Protein AF-A0A316B5Z1-F1 (afdb_monomer_lite)

Foldseek 3Di:
DPPPPPQVLVVLVVVLCVVVVHDPLRLQLVLCLQCVVVDDPVLVPDSVVSSVVLVVLVVPPDNPCPDPSNVVSVSSSCVSVCVPPRPPRPPPVVPPPPVVVVVVVVVVVVVVVVVVD

Radius of gyration: 21.2 Å; chains: 1; bounding box: 28×62×58 Å

Structure (mmCIF, N/CA/C/O backbone):
data_AF-A0A316B5Z1-F1
#
_entry.id   AF-A0A316B5Z1-F1
#
loop_
_atom_site.group_PDB
_atom_site.id
_atom_site.type_symbol
_atom_site.label_atom_id
_atom_site.label_alt_id
_atom_site.label_comp_id
_atom_site.label_asym_id
_atom_site.label_entity_id
_atom_site.label_seq_id
_atom_site.pdbx_PDB_ins_code
_atom_site.Cartn_x
_atom_site.Cartn_y
_atom_site.Cartn_z
_atom_site.occupancy
_atom_site.B_iso_or_equiv
_atom_site.auth_seq_id
_atom_site.auth_comp_id
_atom_site.auth_asym_id
_atom_site.auth_atom_id
_atom_site.pdbx_PDB_model_num
ATOM 1 N N . MET A 1 1 ? 12.715 26.056 -13.047 1.00 32.53 1 MET A N 1
ATOM 2 C CA . MET A 1 1 ? 11.270 25.780 -13.194 1.00 32.53 1 MET A CA 1
ATOM 3 C C . MET A 1 1 ? 10.967 24.468 -12.490 1.00 32.53 1 MET A C 1
ATOM 5 O O . MET A 1 1 ? 11.364 23.424 -12.989 1.00 32.53 1 MET A O 1
ATOM 9 N N . ASN A 1 2 ? 10.354 24.519 -11.303 1.00 33.88 2 ASN A N 1
ATOM 10 C CA . ASN A 1 2 ? 9.900 23.314 -10.608 1.00 33.88 2 ASN A CA 1
ATOM 11 C C . ASN A 1 2 ? 8.737 22.736 -11.407 1.00 33.88 2 ASN A C 1
ATOM 13 O O . ASN A 1 2 ? 7.653 23.315 -11.434 1.00 33.88 2 ASN A O 1
ATOM 17 N N . LYS A 1 3 ? 8.996 21.640 -12.120 1.00 38.56 3 LYS A N 1
ATOM 18 C CA . LYS A 1 3 ? 7.972 20.872 -12.818 1.00 38.56 3 LYS A CA 1
ATOM 19 C C . LYS A 1 3 ? 7.052 20.328 -11.725 1.00 38.56 3 LYS A C 1
ATOM 21 O O . LYS A 1 3 ? 7.403 19.372 -11.041 1.00 38.56 3 LYS A O 1
ATOM 26 N N . VAL A 1 4 ? 5.925 20.996 -11.491 1.00 42.69 4 VAL A N 1
ATOM 27 C CA . VAL A 1 4 ? 4.822 20.420 -10.723 1.00 42.69 4 VAL A CA 1
ATOM 28 C C . VAL A 1 4 ? 4.320 19.284 -11.597 1.00 42.69 4 VAL A C 1
ATOM 30 O O . VAL A 1 4 ? 3.583 19.501 -12.554 1.00 42.69 4 VAL A O 1
ATOM 33 N N . ILE A 1 5 ? 4.854 18.087 -11.365 1.00 49.72 5 ILE A N 1
ATOM 34 C CA . ILE A 1 5 ? 4.398 16.888 -12.051 1.00 49.72 5 ILE A CA 1
ATOM 35 C C . ILE A 1 5 ? 2.995 16.650 -11.500 1.00 49.72 5 ILE A C 1
ATOM 37 O O . ILE A 1 5 ? 2.838 16.125 -10.399 1.00 49.72 5 ILE A O 1
ATOM 41 N N . ASN A 1 6 ? 1.980 17.104 -12.237 1.00 52.91 6 ASN A N 1
ATOM 42 C CA . ASN A 1 6 ? 0.581 16.742 -12.026 1.00 52.91 6 ASN A CA 1
ATOM 43 C C . ASN A 1 6 ? 0.429 15.258 -12.365 1.00 52.91 6 ASN A C 1
ATOM 45 O O . ASN A 1 6 ? -0.122 14.885 -13.394 1.00 52.91 6 ASN A O 1
ATOM 49 N N . ASN A 1 7 ? 1.005 14.399 -11.529 1.00 67.81 7 ASN A N 1
ATOM 50 C CA . ASN A 1 7 ? 0.909 12.971 -11.709 1.00 67.81 7 ASN A CA 1
ATOM 51 C C . ASN A 1 7 ? -0.450 12.546 -11.155 1.00 67.81 7 ASN A C 1
ATOM 53 O O . ASN A 1 7 ? -0.623 12.458 -9.937 1.00 67.81 7 ASN A O 1
ATOM 57 N N . THR A 1 8 ? -1.421 12.342 -12.048 1.00 78.12 8 THR A N 1
ATOM 58 C CA . THR A 1 8 ? -2.809 11.987 -11.713 1.00 78.12 8 THR A CA 1
ATOM 59 C C . THR A 1 8 ? -2.868 10.839 -10.705 1.00 78.12 8 THR A C 1
ATOM 61 O O . THR A 1 8 ? -3.634 10.906 -9.752 1.00 78.12 8 THR A O 1
ATOM 64 N N . LEU A 1 9 ? -1.969 9.855 -10.820 1.00 81.56 9 LEU A N 1
ATOM 65 C CA . LEU A 1 9 ? -1.870 8.732 -9.886 1.00 81.56 9 LEU A CA 1
ATOM 66 C C . LEU A 1 9 ? -1.548 9.166 -8.443 1.00 81.56 9 LEU A C 1
ATOM 68 O O . LEU A 1 9 ? -2.105 8.622 -7.492 1.00 81.56 9 LEU A O 1
ATOM 72 N N . LEU A 1 10 ? -0.659 10.146 -8.255 1.00 82.56 10 LEU A N 1
ATOM 73 C CA . LEU A 1 10 ? -0.331 10.658 -6.919 1.00 82.56 10 LEU A CA 1
ATOM 74 C C . LEU A 1 10 ? -1.487 11.458 -6.327 1.00 82.56 10 LEU A C 1
ATOM 76 O O . LEU A 1 10 ? -1.763 11.321 -5.140 1.00 82.56 10 LEU A O 1
ATOM 80 N N . GLN A 1 11 ? -2.181 12.244 -7.152 1.00 83.38 11 GLN A N 1
ATOM 81 C CA . GLN A 1 11 ? -3.364 12.990 -6.723 1.00 83.38 11 GLN A CA 1
ATOM 82 C C . GLN A 1 11 ? -4.507 12.048 -6.323 1.00 83.38 11 GLN A C 1
ATOM 84 O O . GLN A 1 11 ? -5.162 12.280 -5.306 1.00 83.38 11 GLN A O 1
ATOM 89 N N . GLU A 1 12 ? -4.718 10.963 -7.073 1.00 83.88 12 GLU A N 1
ATOM 90 C CA . GLU A 1 12 ? -5.682 9.914 -6.726 1.00 83.88 12 GLU A CA 1
ATOM 91 C C . GLU A 1 12 ? -5.311 9.233 -5.405 1.00 83.88 12 GLU A C 1
ATOM 93 O O . GLU A 1 12 ? -6.164 9.091 -4.529 1.00 83.88 12 GLU A O 1
ATOM 98 N N . LEU A 1 13 ? -4.038 8.863 -5.225 1.00 86.25 13 LEU A N 1
ATOM 99 C CA . LEU A 1 13 ? -3.547 8.269 -3.981 1.00 86.25 13 LEU A CA 1
ATOM 100 C C . LEU A 1 13 ? -3.743 9.205 -2.786 1.00 86.25 13 LEU A C 1
ATOM 102 O O . LEU A 1 13 ? -4.306 8.785 -1.781 1.00 86.2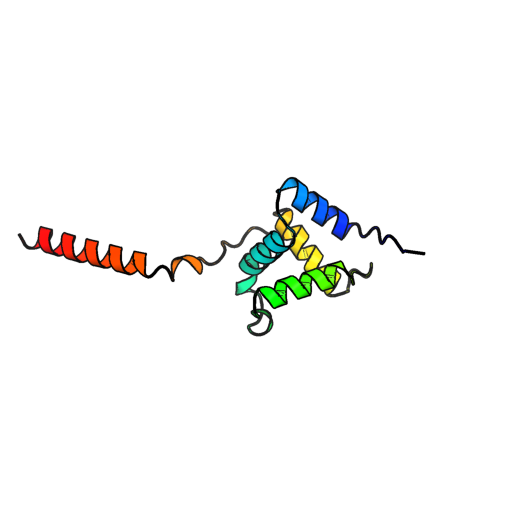5 13 LEU A O 1
ATOM 106 N N . ASP A 1 14 ? -3.326 10.467 -2.890 1.00 85.81 14 ASP A N 1
ATOM 107 C CA . ASP A 1 14 ? -3.494 11.447 -1.815 1.00 85.81 14 ASP A CA 1
ATOM 108 C C . ASP A 1 14 ? -4.978 11.686 -1.492 1.00 85.81 14 ASP A C 1
ATOM 110 O O . ASP A 1 14 ? -5.348 11.753 -0.319 1.00 85.81 14 ASP A O 1
ATOM 114 N N . SER A 1 15 ? -5.849 11.720 -2.506 1.00 86.31 15 SER A N 1
ATOM 115 C CA . SER A 1 15 ? -7.302 11.838 -2.312 1.00 86.31 15 SER A CA 1
ATOM 116 C C . SER A 1 15 ? -7.889 10.627 -1.580 1.00 86.31 15 SER A C 1
ATOM 118 O O . SER A 1 15 ? -8.708 10.784 -0.672 1.00 86.31 15 SER A O 1
ATOM 120 N N . LEU A 1 16 ? -7.466 9.411 -1.941 1.00 85.56 16 LEU A N 1
ATOM 121 C CA . LEU A 1 16 ? -7.911 8.176 -1.289 1.00 85.56 16 LEU A CA 1
ATOM 122 C C . LEU A 1 16 ? -7.419 8.095 0.159 1.00 85.56 16 LEU A C 1
ATOM 124 O O . LEU A 1 16 ? -8.191 7.741 1.050 1.00 85.56 16 LEU A O 1
ATOM 128 N N . LEU A 1 17 ? -6.162 8.466 0.403 1.00 86.00 17 LEU A N 1
ATOM 129 C CA . LEU A 1 17 ? -5.571 8.511 1.739 1.00 86.00 17 LEU A CA 1
ATOM 130 C C . LEU A 1 17 ? -6.296 9.514 2.636 1.00 86.00 17 LEU A C 1
ATOM 132 O O . LEU A 1 17 ? -6.653 9.171 3.763 1.00 86.00 17 LEU A O 1
ATOM 136 N N . ALA A 1 18 ? -6.586 10.712 2.117 1.00 84.75 18 ALA A N 1
ATOM 137 C CA . ALA A 1 18 ? -7.353 11.730 2.826 1.00 84.75 18 ALA A CA 1
ATOM 138 C C . ALA A 1 18 ? -8.773 11.248 3.154 1.00 84.75 18 ALA A C 1
ATOM 140 O O . ALA A 1 18 ? -9.222 11.393 4.289 1.00 84.75 18 ALA A O 1
ATOM 141 N N . LYS A 1 19 ? -9.459 10.604 2.198 1.00 82.50 19 LYS A N 1
ATOM 142 C CA . LYS A 1 19 ? -10.805 10.045 2.404 1.00 82.50 19 LYS A CA 1
ATOM 143 C C . LYS A 1 19 ? -10.836 8.959 3.485 1.00 82.50 19 LYS A C 1
ATOM 145 O O . LYS A 1 19 ? -11.831 8.838 4.191 1.00 82.50 19 LYS A O 1
ATOM 150 N N . GLN A 1 20 ? -9.768 8.173 3.608 1.00 80.38 20 GLN A N 1
ATOM 151 C CA . GLN A 1 20 ? -9.645 7.109 4.612 1.00 80.38 20 GLN A CA 1
ATOM 152 C C . GLN A 1 20 ? -9.010 7.579 5.931 1.00 80.38 20 GLN A C 1
ATOM 154 O O . GLN A 1 20 ? -8.931 6.791 6.870 1.00 80.38 20 GLN A O 1
ATOM 159 N N . GLY A 1 21 ? -8.530 8.826 6.012 1.00 82.12 21 GLY A N 1
ATOM 160 C CA . GLY A 1 21 ? -7.802 9.333 7.178 1.00 82.12 21 GLY A CA 1
ATOM 161 C C . GLY A 1 21 ? -6.486 8.595 7.456 1.00 82.12 21 GLY A C 1
ATOM 162 O O . GLY A 1 21 ? -6.047 8.536 8.603 1.00 82.12 21 GLY A O 1
ATOM 163 N N . LYS A 1 22 ? -5.863 7.998 6.430 1.00 81.56 22 LYS A N 1
ATOM 164 C CA . LYS A 1 22 ? -4.651 7.175 6.568 1.00 81.56 22 LYS A CA 1
ATOM 165 C C . LYS A 1 22 ? -3.411 7.914 6.087 1.00 81.56 22 LYS A C 1
ATOM 167 O O . LYS A 1 22 ? -3.440 8.634 5.093 1.00 81.56 22 LYS A O 1
ATOM 172 N N . SER A 1 23 ? -2.283 7.677 6.755 1.00 87.88 23 SER A N 1
ATOM 173 C CA . SER A 1 23 ? -0.985 8.114 6.243 1.00 87.88 23 SER A CA 1
ATOM 174 C C . SER A 1 23 ? -0.522 7.206 5.100 1.00 87.88 23 SER A C 1
ATOM 176 O O . SER A 1 23 ? -0.846 6.016 5.056 1.00 87.88 23 SER A O 1
ATOM 178 N N . PHE A 1 24 ? 0.289 7.753 4.191 1.00 86.06 24 PHE A N 1
ATOM 179 C CA . PHE A 1 24 ? 0.879 6.982 3.093 1.00 86.06 24 PHE A CA 1
ATOM 180 C C . PHE A 1 24 ? 1.671 5.766 3.601 1.00 86.06 24 PHE A C 1
ATOM 182 O O . PHE A 1 24 ? 1.563 4.680 3.044 1.00 86.06 24 PHE A O 1
ATOM 189 N N . GLU A 1 25 ? 2.427 5.918 4.692 1.00 86.75 25 GLU A N 1
ATOM 190 C CA . GLU A 1 25 ? 3.184 4.814 5.298 1.00 86.75 25 GLU A CA 1
ATOM 191 C C . GLU A 1 25 ? 2.273 3.710 5.834 1.00 86.75 25 GLU A C 1
ATOM 193 O O . GLU A 1 25 ? 2.558 2.533 5.623 1.00 86.75 25 GLU A O 1
ATOM 198 N N . SER A 1 26 ? 1.164 4.082 6.484 1.00 83.69 26 SER A N 1
ATOM 199 C CA . SER A 1 26 ? 0.182 3.119 6.988 1.00 83.69 26 SER A CA 1
ATOM 200 C C . SER A 1 26 ? -0.439 2.325 5.842 1.00 83.69 26 SER A C 1
ATOM 202 O O . SER A 1 26 ? -0.490 1.101 5.901 1.00 83.69 26 SER A O 1
ATOM 204 N N . ALA A 1 27 ? -0.834 3.002 4.762 1.00 85.06 27 ALA A N 1
ATOM 205 C CA . ALA A 1 27 ? -1.377 2.348 3.575 1.00 85.06 27 ALA A CA 1
ATOM 206 C C . ALA A 1 27 ? -0.368 1.403 2.906 1.00 85.06 27 ALA A C 1
ATOM 208 O O . ALA A 1 27 ? -0.728 0.297 2.516 1.00 85.06 27 ALA A O 1
ATOM 209 N N . VAL A 1 28 ? 0.902 1.805 2.807 1.00 87.25 28 VAL A N 1
ATOM 210 C CA . VAL A 1 28 ? 1.974 0.962 2.254 1.00 87.25 28 VAL A CA 1
ATOM 211 C C . VAL A 1 28 ? 2.241 -0.260 3.139 1.00 87.25 28 VAL A C 1
ATOM 213 O O . VAL A 1 28 ? 2.477 -1.347 2.610 1.00 87.25 28 VAL A O 1
ATOM 216 N N . ARG A 1 29 ? 2.183 -0.110 4.468 1.00 84.50 29 ARG A N 1
ATOM 217 C CA . ARG A 1 29 ? 2.303 -1.221 5.423 1.00 84.50 29 ARG A CA 1
ATOM 218 C C . ARG A 1 29 ? 1.155 -2.218 5.268 1.00 84.50 29 ARG A C 1
ATOM 220 O O . ARG A 1 29 ? 1.402 -3.416 5.162 1.00 84.50 29 ARG A O 1
ATOM 227 N N . GLU A 1 30 ? -0.083 -1.733 5.224 1.00 81.81 30 GLU A N 1
ATOM 228 C CA . GLU A 1 30 ? -1.266 -2.578 5.024 1.00 81.81 30 GLU A CA 1
ATOM 229 C C . GLU A 1 30 ? -1.235 -3.283 3.664 1.00 81.81 30 GLU A C 1
ATOM 231 O O . GLU A 1 30 ? -1.460 -4.489 3.579 1.00 81.81 30 GLU A O 1
ATOM 236 N N . TYR A 1 31 ? -0.867 -2.557 2.606 1.00 84.25 31 TYR A N 1
ATOM 237 C CA . TYR A 1 31 ? -0.690 -3.133 1.280 1.00 84.25 31 TYR A CA 1
ATOM 238 C C . TYR A 1 31 ? 0.372 -4.235 1.292 1.00 84.25 31 TYR A C 1
ATOM 240 O O . TYR A 1 31 ? 0.103 -5.329 0.801 1.00 84.25 31 TYR A O 1
ATOM 248 N N . ARG A 1 32 ? 1.533 -4.010 1.929 1.00 81.44 32 ARG A N 1
ATOM 249 C CA . ARG A 1 32 ? 2.563 -5.048 2.110 1.00 81.44 32 ARG A CA 1
ATOM 250 C C . ARG A 1 32 ? 1.981 -6.290 2.773 1.00 81.44 32 ARG A C 1
ATOM 252 O O . ARG A 1 32 ? 2.221 -7.381 2.278 1.00 81.44 32 ARG A O 1
ATOM 259 N N . ALA A 1 33 ? 1.217 -6.136 3.855 1.00 77.31 33 ALA A N 1
ATOM 260 C CA . ALA A 1 33 ? 0.580 -7.261 4.540 1.00 77.31 33 ALA A CA 1
ATOM 261 C C . ALA A 1 33 ? -0.406 -8.020 3.633 1.00 77.31 33 ALA A C 1
ATOM 263 O O . ALA A 1 33 ? -0.489 -9.242 3.719 1.00 77.31 33 ALA A O 1
ATOM 264 N N . SER A 1 34 ? -1.101 -7.323 2.729 1.00 76.69 34 SER A N 1
ATOM 265 C CA . SER A 1 34 ? -2.017 -7.950 1.766 1.00 76.69 34 SER A CA 1
ATOM 266 C C . SER A 1 34 ? -1.309 -8.744 0.661 1.00 76.69 34 SER A C 1
ATOM 268 O O . SER A 1 34 ? -1.847 -9.745 0.197 1.00 76.69 34 SER A O 1
ATOM 270 N N . VAL A 1 35 ? -0.093 -8.341 0.269 1.00 76.56 35 VAL A N 1
ATOM 271 C CA . VAL A 1 35 ? 0.682 -8.986 -0.809 1.00 76.56 35 VAL A CA 1
ATOM 272 C C . VAL A 1 35 ? 1.851 -9.828 -0.296 1.00 76.56 35 VAL A C 1
ATOM 274 O O . VAL A 1 35 ? 2.628 -10.347 -1.091 1.00 76.56 35 VAL A O 1
ATOM 277 N N . ILE A 1 36 ? 1.997 -9.989 1.025 1.00 70.88 36 ILE A N 1
ATOM 278 C CA . ILE A 1 36 ? 3.173 -10.632 1.634 1.00 70.88 36 ILE A CA 1
ATOM 279 C C . ILE A 1 36 ? 3.347 -12.100 1.223 1.00 70.88 36 ILE A C 1
ATOM 281 O O . ILE A 1 36 ? 4.453 -12.626 1.260 1.00 70.88 36 ILE A O 1
ATOM 285 N N . THR A 1 37 ? 2.260 -12.753 0.810 1.00 65.00 37 THR A N 1
ATOM 286 C CA . THR A 1 37 ? 2.246 -14.129 0.293 1.00 65.00 37 THR A CA 1
ATOM 287 C C . THR A 1 37 ? 2.585 -14.224 -1.193 1.00 65.00 37 THR A C 1
ATOM 289 O O . THR A 1 37 ? 2.876 -15.313 -1.678 1.00 65.00 37 THR A O 1
ATOM 292 N N . GLU A 1 38 ? 2.532 -13.104 -1.915 1.00 64.25 38 GLU A N 1
ATOM 293 C CA . GLU A 1 38 ? 2.752 -13.013 -3.363 1.00 64.25 38 GLU A CA 1
ATOM 294 C C . GLU A 1 38 ? 4.114 -12.386 -3.708 1.00 64.25 38 GLU A C 1
ATOM 296 O O . GLU A 1 38 ? 4.585 -12.506 -4.839 1.00 64.25 38 GLU A O 1
ATOM 301 N N . ILE A 1 39 ? 4.772 -11.744 -2.738 1.00 66.00 39 ILE A N 1
ATOM 302 C CA . ILE A 1 39 ? 6.137 -11.230 -2.882 1.00 66.00 39 ILE A CA 1
ATOM 303 C C . ILE A 1 39 ? 7.167 -12.348 -2.689 1.00 66.00 39 ILE A C 1
ATOM 305 O O . ILE A 1 39 ? 7.013 -13.243 -1.859 1.00 66.00 39 ILE A O 1
ATOM 309 N N . THR A 1 40 ? 8.252 -12.298 -3.461 1.00 60.59 40 THR A N 1
ATOM 310 C CA . THR A 1 40 ? 9.361 -13.252 -3.323 1.00 60.59 40 THR A CA 1
ATOM 311 C C . THR A 1 40 ? 10.059 -13.079 -1.968 1.00 60.59 40 THR A C 1
ATOM 313 O O . THR A 1 40 ? 10.000 -12.009 -1.362 1.00 60.59 40 THR A O 1
ATOM 316 N N . ALA A 1 41 ? 10.775 -14.103 -1.486 1.00 58.25 41 ALA A N 1
ATOM 317 C CA . ALA A 1 41 ? 11.532 -14.026 -0.226 1.00 58.25 41 ALA A CA 1
ATOM 318 C C . ALA A 1 41 ? 12.515 -12.829 -0.186 1.00 58.25 41 ALA A C 1
ATOM 320 O O . ALA A 1 41 ? 12.729 -12.238 0.872 1.00 58.25 41 ALA A O 1
ATOM 321 N N . ASP A 1 42 ? 13.027 -12.429 -1.355 1.00 54.41 42 ASP A N 1
ATOM 322 C CA . ASP A 1 42 ? 13.890 -11.259 -1.577 1.00 54.41 42 ASP A CA 1
ATOM 323 C C . ASP A 1 42 ? 13.116 -9.927 -1.451 1.00 54.41 42 ASP A C 1
ATOM 325 O O . ASP A 1 42 ? 13.618 -8.929 -0.946 1.00 54.41 42 ASP A O 1
ATOM 329 N N . GLU A 1 43 ? 11.837 -9.899 -1.831 1.00 56.84 43 GLU A N 1
ATOM 330 C CA . GLU A 1 43 ? 10.951 -8.744 -1.643 1.00 56.84 43 GLU A CA 1
ATOM 331 C C . GLU A 1 43 ? 10.285 -8.701 -0.257 1.00 56.84 43 GLU A C 1
ATOM 333 O O . GLU A 1 43 ? 9.785 -7.647 0.137 1.00 56.84 43 GLU A O 1
ATOM 338 N N . SER A 1 44 ? 10.378 -9.784 0.528 1.00 56.66 44 SER A N 1
ATOM 339 C CA . SER A 1 44 ? 9.944 -9.834 1.935 1.00 56.66 44 SER A CA 1
ATOM 340 C C . SER A 1 44 ? 10.785 -8.960 2.877 1.00 56.66 44 SER A C 1
ATOM 342 O O . SER A 1 44 ? 10.434 -8.820 4.053 1.00 56.66 44 SER A O 1
ATOM 344 N N . MET A 1 45 ? 11.857 -8.346 2.354 1.00 59.88 45 MET A N 1
ATOM 345 C CA . MET A 1 45 ? 12.742 -7.415 3.052 1.00 59.88 45 MET A CA 1
ATOM 346 C C . MET A 1 45 ? 12.004 -6.477 4.018 1.00 59.88 45 MET A C 1
ATOM 348 O O . MET A 1 45 ? 10.888 -6.021 3.754 1.00 59.88 45 MET A O 1
ATOM 352 N N . ASP A 1 46 ? 12.705 -6.197 5.119 1.00 74.56 46 ASP A N 1
ATOM 353 C CA . ASP A 1 46 ? 12.369 -5.301 6.228 1.00 74.56 46 ASP A CA 1
ATOM 354 C C . ASP A 1 46 ? 11.321 -4.230 5.871 1.00 74.56 46 ASP A C 1
ATOM 356 O O . ASP A 1 46 ? 11.482 -3.476 4.904 1.00 74.56 46 ASP A O 1
ATOM 360 N N . GLU A 1 47 ? 10.251 -4.150 6.671 1.00 79.50 47 GLU A N 1
ATOM 361 C CA . GLU A 1 47 ? 9.144 -3.201 6.494 1.00 79.50 47 GLU A CA 1
ATOM 362 C C . GLU A 1 47 ? 9.647 -1.775 6.225 1.00 79.50 47 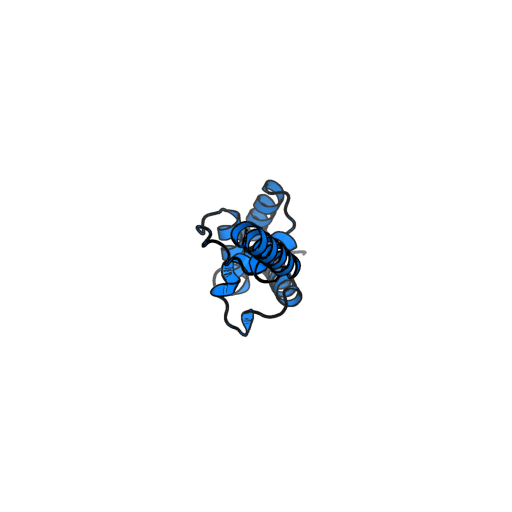GLU A C 1
ATOM 364 O O . GLU A 1 47 ? 9.123 -1.082 5.347 1.00 79.50 47 GLU A O 1
ATOM 369 N N . LYS A 1 48 ? 10.707 -1.348 6.922 1.00 80.44 48 LYS A N 1
ATOM 370 C CA . LYS A 1 48 ? 11.282 -0.010 6.749 1.00 80.44 48 LYS A CA 1
ATOM 371 C C . LYS A 1 48 ? 11.799 0.199 5.329 1.00 80.44 48 LYS A C 1
ATOM 373 O O . LYS A 1 48 ? 11.501 1.216 4.704 1.00 80.44 48 LYS A O 1
ATOM 378 N N . ARG A 1 49 ? 12.508 -0.791 4.784 1.00 81.69 49 ARG A N 1
ATOM 379 C CA . ARG A 1 49 ? 13.068 -0.747 3.428 1.00 81.69 49 ARG A CA 1
ATOM 380 C C . ARG A 1 49 ? 11.965 -0.755 2.369 1.00 81.69 49 ARG A C 1
ATOM 382 O O . ARG A 1 49 ? 12.101 -0.088 1.341 1.00 81.69 49 ARG A O 1
ATOM 389 N N . TRP A 1 50 ? 10.863 -1.460 2.630 1.00 83.38 50 TRP A N 1
ATOM 390 C CA . TRP A 1 50 ? 9.675 -1.446 1.776 1.00 83.38 50 TRP A CA 1
ATOM 391 C C . TRP A 1 50 ? 9.022 -0.058 1.730 1.00 83.38 50 TRP A C 1
ATOM 393 O O . TRP A 1 50 ? 8.802 0.492 0.648 1.00 83.38 50 TRP A O 1
ATOM 403 N N . ILE A 1 51 ? 8.793 0.561 2.890 1.00 85.69 51 ILE A N 1
ATOM 404 C CA . ILE A 1 51 ? 8.227 1.914 2.982 1.00 85.69 51 ILE A CA 1
ATOM 405 C C . ILE A 1 51 ? 9.135 2.936 2.281 1.00 85.69 51 ILE A C 1
ATOM 407 O O . ILE A 1 51 ? 8.660 3.759 1.495 1.00 85.69 51 ILE A O 1
ATOM 411 N N . GLU A 1 52 ? 10.452 2.868 2.493 1.00 86.88 52 GLU A N 1
ATOM 412 C CA . GLU A 1 52 ? 11.407 3.751 1.816 1.00 86.88 52 GLU A CA 1
ATOM 413 C C . GLU A 1 52 ? 11.417 3.573 0.291 1.00 86.88 52 GLU A C 1
ATOM 415 O O . GLU A 1 52 ? 11.535 4.556 -0.446 1.00 86.88 52 GLU A O 1
ATOM 420 N N . LYS A 1 53 ? 11.265 2.340 -0.207 1.00 86.12 53 LYS A N 1
ATOM 421 C CA . LYS A 1 53 ? 11.153 2.041 -1.644 1.00 86.12 53 LYS A CA 1
ATOM 422 C C . LYS A 1 53 ? 9.925 2.732 -2.246 1.00 86.12 53 LYS A C 1
ATOM 424 O O . LYS A 1 53 ? 10.060 3.424 -3.253 1.00 86.12 53 LYS A O 1
ATOM 429 N N . PHE A 1 54 ? 8.769 2.648 -1.586 1.00 87.00 54 PHE A N 1
ATOM 430 C CA . PHE A 1 54 ? 7.543 3.330 -2.016 1.00 87.00 54 PHE A CA 1
ATOM 431 C C . PHE A 1 54 ? 7.649 4.859 -1.944 1.00 87.00 54 PHE A C 1
ATOM 433 O O . PHE A 1 54 ? 7.194 5.553 -2.854 1.00 87.00 54 PHE A O 1
ATOM 440 N N . LYS A 1 55 ? 8.327 5.407 -0.928 1.00 86.88 55 LYS A N 1
ATOM 441 C CA . LYS A 1 55 ? 8.641 6.846 -0.880 1.00 86.88 55 LYS A CA 1
ATOM 442 C C . LYS A 1 55 ? 9.506 7.281 -2.065 1.00 86.88 55 LYS A C 1
ATOM 444 O O . LYS A 1 55 ? 9.228 8.308 -2.679 1.00 86.88 55 LYS A O 1
ATOM 449 N N . LYS A 1 56 ? 10.521 6.488 -2.430 1.00 85.44 56 LYS A N 1
ATOM 450 C CA . LYS A 1 56 ? 11.359 6.744 -3.616 1.00 85.44 56 LYS A CA 1
ATOM 451 C C . LYS A 1 56 ? 10.567 6.639 -4.919 1.00 85.44 56 LYS A C 1
ATOM 453 O O . LYS A 1 56 ? 10.851 7.374 -5.858 1.00 85.44 56 LYS A O 1
ATOM 458 N N . TYR A 1 57 ? 9.577 5.752 -4.988 1.00 85.62 57 TYR A N 1
ATOM 459 C CA . TYR A 1 57 ? 8.684 5.663 -6.145 1.00 85.62 57 TYR A CA 1
ATOM 460 C C . TYR A 1 57 ? 7.828 6.908 -6.303 1.00 85.62 57 TYR A C 1
ATOM 462 O O . TYR A 1 57 ? 7.701 7.402 -7.415 1.00 85.62 57 TYR A O 1
ATOM 470 N N . ARG A 1 58 ? 7.343 7.472 -5.195 1.00 79.69 58 ARG A N 1
ATOM 471 C CA . ARG A 1 58 ? 6.590 8.728 -5.200 1.00 79.69 58 ARG A CA 1
ATOM 472 C C . ARG A 1 58 ? 7.427 9.922 -5.672 1.00 79.69 58 ARG A C 1
ATOM 474 O O . ARG A 1 58 ? 6.903 10.785 -6.364 1.00 79.69 58 ARG A O 1
ATOM 481 N N . THR A 1 59 ? 8.718 9.975 -5.335 1.00 78.06 59 THR A N 1
ATOM 482 C CA . THR A 1 59 ? 9.603 11.084 -5.742 1.00 78.06 59 THR A CA 1
ATOM 483 C C . THR A 1 59 ? 10.182 10.940 -7.148 1.00 78.06 59 THR A C 1
ATOM 485 O O . THR A 1 59 ? 10.476 11.947 -7.783 1.00 78.06 59 THR A O 1
ATOM 488 N N . ARG A 1 60 ? 10.353 9.709 -7.647 1.00 72.12 60 ARG A N 1
ATOM 489 C CA . ARG A 1 60 ? 10.903 9.412 -8.985 1.00 72.12 60 ARG A CA 1
ATOM 490 C C . ARG A 1 60 ? 9.823 8.998 -9.985 1.00 72.12 60 ARG A C 1
ATOM 492 O O . ARG A 1 60 ? 10.129 8.295 -10.947 1.00 72.12 60 ARG A O 1
ATOM 499 N N . LEU A 1 61 ? 8.568 9.363 -9.725 1.00 69.31 61 LEU A N 1
ATOM 500 C CA . LEU A 1 61 ? 7.451 8.967 -10.566 1.00 69.31 61 LEU A CA 1
ATOM 501 C C . LEU A 1 61 ? 7.497 9.735 -11.888 1.00 69.31 61 LEU A C 1
ATOM 503 O O . LEU A 1 61 ? 7.127 10.906 -11.961 1.00 69.31 61 LEU A O 1
ATOM 507 N N . ASP A 1 62 ? 7.971 9.051 -12.919 1.00 64.06 62 ASP A N 1
ATOM 508 C CA . ASP A 1 62 ? 7.879 9.504 -14.300 1.00 64.06 62 ASP A CA 1
ATOM 509 C C . ASP A 1 62 ? 6.485 9.165 -14.863 1.00 64.06 62 ASP A C 1
ATOM 511 O O . ASP A 1 62 ? 5.832 8.229 -14.393 1.00 64.06 62 ASP A O 1
ATOM 515 N N . GLU A 1 63 ? 6.005 9.912 -15.859 1.00 61.66 63 GLU A N 1
ATOM 516 C CA . GLU A 1 63 ? 4.710 9.647 -16.518 1.00 61.66 63 GLU A CA 1
ATOM 517 C C . GLU A 1 63 ? 4.723 8.347 -17.346 1.00 61.66 63 GLU A C 1
ATOM 519 O O . GLU A 1 63 ? 3.692 7.905 -17.855 1.00 61.66 63 GLU A O 1
ATOM 524 N N . ASN A 1 64 ? 5.880 7.691 -17.465 1.00 70.31 64 ASN A N 1
ATOM 525 C CA . ASN A 1 64 ? 5.998 6.390 -18.097 1.00 70.31 64 ASN A CA 1
ATOM 526 C C . ASN A 1 64 ? 5.284 5.285 -17.293 1.00 70.31 64 ASN A C 1
ATOM 528 O O . ASN A 1 64 ? 5.824 4.715 -16.343 1.00 70.31 64 ASN A O 1
ATOM 532 N N . THR A 1 65 ? 4.093 4.908 -17.757 1.00 63.59 65 THR A N 1
ATOM 533 C CA . THR A 1 65 ? 3.241 3.861 -17.168 1.00 63.59 65 THR A CA 1
ATOM 534 C C . THR A 1 65 ? 3.862 2.460 -17.165 1.00 63.59 65 THR A C 1
ATOM 536 O O . THR A 1 65 ? 3.412 1.578 -16.431 1.00 63.59 65 THR A O 1
ATOM 539 N N . LYS A 1 66 ? 4.926 2.236 -17.950 1.00 67.44 66 LYS A N 1
ATOM 540 C CA . LYS A 1 66 ? 5.690 0.978 -17.965 1.00 67.44 66 LYS A CA 1
ATOM 541 C C . LYS A 1 66 ? 6.793 0.939 -16.907 1.00 67.44 66 LYS A C 1
ATOM 543 O O . LYS A 1 66 ? 7.413 -0.104 -16.711 1.00 67.44 66 LYS A O 1
ATOM 548 N N . ALA A 1 67 ? 7.070 2.056 -16.236 1.00 79.38 67 ALA A N 1
ATOM 549 C CA . ALA A 1 67 ? 8.088 2.108 -15.204 1.00 79.38 67 ALA A CA 1
ATOM 550 C C . ALA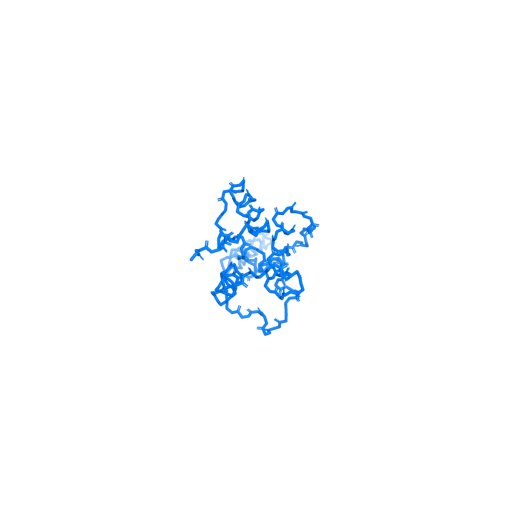 A 1 67 ? 7.611 1.366 -13.945 1.00 79.38 67 ALA A C 1
ATOM 552 O O . ALA A 1 67 ? 6.495 1.570 -13.465 1.00 79.38 67 ALA A O 1
ATOM 553 N N . LYS A 1 68 ? 8.497 0.549 -13.360 1.00 79.50 68 LYS A N 1
ATOM 554 C CA . LYS A 1 68 ? 8.227 -0.192 -12.115 1.00 79.50 68 LYS A CA 1
ATOM 555 C C . LYS A 1 68 ? 7.641 0.691 -10.986 1.00 79.50 68 LYS A C 1
ATOM 557 O O . LYS A 1 68 ? 6.691 0.244 -10.353 1.00 79.50 68 LYS A O 1
ATOM 562 N N . PRO A 1 69 ? 8.109 1.939 -10.751 1.00 81.25 69 PRO A N 1
ATOM 563 C CA . PRO A 1 69 ? 7.501 2.842 -9.767 1.00 81.25 69 PRO A CA 1
ATOM 564 C C . PRO A 1 69 ? 6.015 3.139 -10.007 1.00 81.25 69 PRO A C 1
ATOM 566 O O . PRO A 1 69 ? 5.242 3.177 -9.054 1.00 81.25 69 PRO A O 1
ATOM 569 N N . TYR A 1 70 ? 5.615 3.326 -11.268 1.00 82.19 70 TYR A N 1
ATOM 570 C CA . TYR A 1 70 ? 4.231 3.619 -11.634 1.00 82.19 70 TYR A CA 1
ATOM 571 C C . TYR A 1 70 ? 3.332 2.405 -11.408 1.00 82.19 70 TYR A C 1
ATOM 573 O O . TYR A 1 70 ? 2.279 2.520 -10.788 1.00 82.19 70 TYR A O 1
ATOM 581 N N . GLN A 1 71 ? 3.779 1.225 -11.841 1.00 81.94 71 GLN A N 1
ATOM 582 C CA . GLN A 1 71 ? 3.028 -0.019 -11.668 1.00 81.94 71 GLN A CA 1
ATOM 583 C C . GLN A 1 71 ? 2.788 -0.350 -10.190 1.00 81.94 71 GLN A C 1
ATOM 585 O O . GLN A 1 71 ? 1.672 -0.689 -9.809 1.00 81.94 71 GLN A O 1
ATOM 590 N N . GLU A 1 72 ? 3.808 -0.209 -9.342 1.00 84.81 72 GLU A N 1
ATOM 591 C CA . GLU A 1 72 ? 3.689 -0.510 -7.910 1.00 84.81 72 GLU A CA 1
ATOM 592 C C . GLU A 1 72 ? 2.780 0.486 -7.173 1.00 84.81 72 GLU A C 1
ATOM 594 O O . GLU A 1 72 ? 1.986 0.086 -6.321 1.00 84.81 72 GLU A O 1
ATOM 599 N N . LEU A 1 73 ? 2.830 1.775 -7.528 1.00 85.94 73 LEU A N 1
ATOM 600 C CA . LEU A 1 73 ? 1.910 2.777 -6.981 1.00 85.94 73 LEU A CA 1
ATOM 601 C C . LEU A 1 73 ? 0.476 2.609 -7.505 1.00 85.94 73 LEU A C 1
ATOM 603 O O . LEU A 1 73 ? -0.467 2.849 -6.754 1.00 85.94 73 LEU A O 1
ATOM 607 N N . SER A 1 74 ? 0.298 2.150 -8.747 1.00 84.56 74 SER A N 1
ATOM 608 C CA . SER A 1 74 ? -1.023 1.806 -9.289 1.00 84.56 74 SER A CA 1
ATOM 609 C C . SER A 1 74 ? -1.650 0.652 -8.514 1.00 84.56 74 SER A C 1
ATOM 611 O O . SER A 1 74 ? -2.798 0.762 -8.104 1.00 84.56 74 SER A O 1
ATOM 613 N N . LYS A 1 75 ? -0.892 -0.410 -8.212 1.00 84.75 75 LYS A N 1
ATOM 614 C CA . LYS A 1 75 ? -1.399 -1.518 -7.385 1.00 84.75 75 LYS A CA 1
ATOM 615 C C . LYS A 1 75 ? -1.808 -1.058 -5.983 1.00 84.75 75 LYS A C 1
ATOM 617 O O . LYS A 1 75 ? -2.836 -1.498 -5.473 1.00 84.75 75 LYS A O 1
ATOM 622 N N . LEU A 1 76 ? -1.039 -0.147 -5.376 1.00 86.50 76 LEU A N 1
ATOM 623 C CA . LEU A 1 76 ? -1.400 0.469 -4.095 1.00 86.50 76 LEU A CA 1
ATOM 624 C C . LEU A 1 76 ? -2.707 1.273 -4.200 1.00 86.50 76 LEU A C 1
ATOM 626 O O . LEU A 1 76 ? -3.540 1.200 -3.299 1.00 86.50 76 LEU A O 1
ATOM 630 N N . ARG A 1 77 ? -2.914 2.018 -5.295 1.00 87.00 77 ARG A N 1
ATOM 631 C CA . ARG A 1 77 ? -4.180 2.720 -5.557 1.00 87.00 77 ARG A CA 1
ATOM 632 C C . ARG A 1 77 ? -5.332 1.726 -5.682 1.00 87.00 77 ARG A C 1
ATOM 634 O O . ARG A 1 77 ? -6.351 1.916 -5.029 1.00 87.00 77 ARG A O 1
ATOM 641 N N . ASP A 1 78 ? -5.161 0.666 -6.463 1.00 83.25 78 ASP A N 1
ATOM 642 C CA . ASP A 1 78 ? -6.203 -0.339 -6.698 1.00 83.25 78 ASP A CA 1
ATOM 643 C C . ASP A 1 78 ? -6.571 -1.077 -5.397 1.00 83.25 78 ASP A C 1
ATOM 645 O O . ASP A 1 78 ? -7.746 -1.356 -5.144 1.00 83.25 78 ASP A O 1
ATOM 649 N N . TYR A 1 79 ? -5.584 -1.318 -4.523 1.00 83.88 79 TYR A N 1
ATOM 650 C CA . TYR A 1 79 ? -5.803 -1.788 -3.151 1.00 83.88 79 TYR A CA 1
ATOM 651 C C . TYR A 1 79 ? -6.637 -0.790 -2.334 1.00 83.88 79 TYR A C 1
ATOM 653 O O . TYR A 1 79 ? -7.648 -1.166 -1.746 1.00 83.88 79 TYR A O 1
ATOM 661 N N . LEU A 1 80 ? -6.271 0.497 -2.336 1.00 81.94 80 LEU A N 1
ATOM 662 C CA . LEU A 1 80 ? -7.001 1.540 -1.606 1.00 81.94 80 LEU A CA 1
ATOM 663 C C . LEU A 1 80 ? -8.420 1.780 -2.144 1.00 81.94 80 LEU A C 1
ATOM 665 O O . LEU A 1 80 ? -9.298 2.178 -1.381 1.00 81.94 80 LEU A O 1
ATOM 669 N N . GLN A 1 81 ? -8.662 1.537 -3.432 1.00 82.00 81 GLN A N 1
ATOM 670 C CA . GLN A 1 81 ? -9.992 1.591 -4.045 1.00 82.00 81 GLN A CA 1
ATOM 671 C C . GLN A 1 81 ? -10.840 0.347 -3.747 1.00 82.00 81 GLN A C 1
ATOM 673 O O . GLN A 1 81 ? -12.025 0.337 -4.077 1.00 82.00 81 GLN A O 1
ATOM 678 N N . GLY A 1 82 ? -10.259 -0.695 -3.143 1.00 72.75 82 GLY A N 1
ATOM 679 C CA . GLY A 1 82 ? -10.933 -1.971 -2.909 1.00 72.75 82 GLY A CA 1
ATOM 680 C C . GLY A 1 82 ? -11.202 -2.764 -4.192 1.00 72.75 82 GLY A C 1
ATOM 681 O O . GLY A 1 82 ? -12.042 -3.659 -4.183 1.00 72.75 82 GLY A O 1
ATOM 682 N N . GLN A 1 83 ? -10.519 -2.438 -5.299 1.00 60.59 83 GLN A N 1
ATOM 683 C CA . GLN A 1 83 ? -10.658 -3.154 -6.574 1.00 60.59 83 GLN A CA 1
ATOM 684 C C . GLN A 1 83 ? -9.896 -4.483 -6.576 1.00 60.59 83 GLN A C 1
ATOM 686 O O . GLN A 1 83 ? -10.263 -5.403 -7.303 1.00 60.59 83 GLN A O 1
ATOM 691 N N . ASN A 1 84 ? -8.893 -4.626 -5.706 1.00 54.06 84 ASN A N 1
ATOM 692 C CA . ASN A 1 84 ? -8.400 -5.938 -5.314 1.00 54.06 84 ASN A CA 1
ATOM 693 C C . ASN A 1 84 ? -9.258 -6.458 -4.160 1.00 54.06 84 ASN A C 1
ATOM 695 O O . ASN A 1 84 ? -9.126 -6.000 -3.025 1.00 54.06 84 ASN A O 1
ATOM 699 N N . LEU A 1 85 ? -10.137 -7.419 -4.470 1.00 46.81 85 LEU A N 1
ATOM 700 C CA . LEU A 1 85 ? -10.765 -8.305 -3.491 1.00 46.81 85 LEU A CA 1
ATOM 701 C C . LEU A 1 85 ? -9.677 -8.778 -2.529 1.00 46.81 85 LEU A C 1
ATOM 703 O O . LEU A 1 85 ? -8.774 -9.516 -2.920 1.00 46.81 85 LEU A O 1
ATOM 707 N N . ILE A 1 86 ? -9.751 -8.294 -1.293 1.00 50.25 86 ILE A N 1
ATOM 708 C CA . ILE A 1 86 ? -8.874 -8.670 -0.193 1.00 50.25 86 ILE A CA 1
ATOM 709 C C . ILE A 1 86 ? -8.893 -10.199 -0.131 1.00 50.25 86 ILE A C 1
ATOM 711 O O . ILE A 1 86 ? -9.860 -10.790 0.353 1.00 50.25 86 ILE A O 1
ATOM 715 N N . LYS A 1 87 ? -7.839 -10.866 -0.621 1.00 50.00 87 LYS A N 1
ATOM 716 C CA . LYS A 1 87 ? -7.541 -12.199 -0.103 1.00 50.00 87 LYS A CA 1
ATOM 717 C C . LYS A 1 87 ? -7.333 -11.967 1.390 1.00 50.00 87 LYS A C 1
ATOM 719 O O . LYS A 1 87 ? -6.556 -11.067 1.724 1.00 50.00 87 LYS A O 1
ATOM 724 N N . PRO A 1 88 ? -8.074 -12.658 2.273 1.00 47.12 88 PRO A N 1
ATOM 725 C CA . PRO A 1 88 ? -7.943 -12.443 3.705 1.00 47.12 88 PRO A CA 1
ATOM 726 C C . PRO A 1 88 ? -6.458 -12.500 4.032 1.00 47.12 88 PRO A C 1
ATOM 728 O O . PRO A 1 88 ? -5.792 -13.472 3.663 1.00 47.12 88 PRO A O 1
ATOM 731 N N . ALA A 1 89 ? -5.935 -11.418 4.621 1.00 50.62 89 ALA A N 1
ATOM 732 C CA . ALA A 1 89 ? -4.547 -11.387 5.046 1.00 50.62 89 ALA A CA 1
ATOM 733 C C . ALA A 1 89 ? -4.313 -12.676 5.843 1.00 50.62 89 ALA A C 1
ATOM 735 O O . ALA A 1 89 ? -5.137 -12.987 6.716 1.00 50.62 89 ALA A O 1
ATOM 736 N N . PRO A 1 90 ? -3.279 -13.475 5.523 1.00 52.62 90 PRO A N 1
ATOM 737 C CA . PRO A 1 90 ? -2.984 -14.636 6.340 1.00 52.62 90 PRO A CA 1
ATOM 738 C C . PRO A 1 90 ? -2.862 -14.136 7.776 1.00 52.62 90 PRO A C 1
ATOM 740 O O . PRO A 1 90 ? -2.235 -13.105 8.030 1.00 52.62 90 PRO A O 1
ATOM 743 N N . LEU A 1 91 ? -3.525 -14.829 8.697 1.00 58.50 91 LEU A N 1
ATOM 744 C CA . LEU A 1 91 ? -3.602 -14.476 10.112 1.00 58.50 91 LEU A CA 1
ATOM 745 C C . LEU A 1 91 ? -2.244 -14.706 10.806 1.00 58.50 91 LEU A C 1
ATOM 747 O O . LEU A 1 91 ? -2.163 -15.366 11.834 1.00 58.50 91 LEU A O 1
AT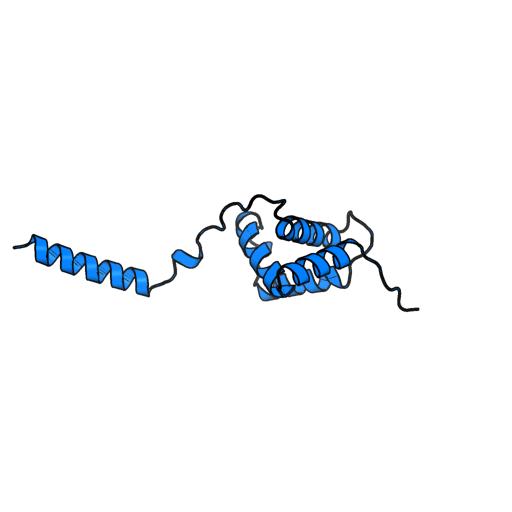OM 751 N N . LEU A 1 92 ? -1.158 -14.171 10.242 1.00 53.50 92 LEU A N 1
ATOM 752 C CA . LEU A 1 92 ? 0.210 -14.274 10.743 1.00 53.50 92 LEU A CA 1
ATOM 753 C C . LEU A 1 92 ? 0.337 -13.641 12.135 1.00 53.50 92 LEU A C 1
ATOM 755 O O . LEU A 1 92 ? 1.155 -14.078 12.929 1.00 53.50 92 LEU A O 1
ATOM 759 N N . HIS A 1 93 ? -0.528 -12.679 12.468 1.00 51.91 93 HIS A N 1
ATOM 760 C CA . HIS A 1 93 ? -0.583 -12.054 13.791 1.00 51.91 93 HIS A CA 1
ATOM 761 C C . HIS A 1 93 ? -1.315 -12.889 14.858 1.00 51.91 93 HIS A C 1
ATOM 763 O O . HIS A 1 93 ? -1.282 -12.512 16.024 1.00 51.91 93 HIS A O 1
ATOM 769 N N . LEU A 1 94 ? -1.973 -14.001 14.500 1.00 51.97 94 LEU A N 1
ATOM 770 C CA . LEU A 1 94 ? -2.634 -14.876 15.482 1.00 51.97 94 LEU A CA 1
ATOM 771 C C . LEU A 1 94 ? -1.715 -15.966 16.048 1.00 51.97 94 LEU A C 1
ATOM 773 O O . LEU A 1 94 ? -2.114 -16.652 16.984 1.00 51.97 94 LEU A O 1
ATOM 777 N N . VAL A 1 95 ? -0.515 -16.154 15.491 1.00 51.25 95 VAL A N 1
ATOM 778 C CA . VAL A 1 95 ? 0.351 -17.293 15.849 1.00 51.25 95 VAL A CA 1
ATOM 779 C C . VAL A 1 95 ? 1.376 -16.942 16.940 1.00 51.25 95 VAL A C 1
ATOM 781 O O . VAL A 1 95 ? 1.877 -17.843 17.601 1.00 51.25 95 VAL A O 1
ATOM 784 N N . ASP A 1 96 ? 1.630 -15.655 17.206 1.00 49.62 96 ASP A N 1
ATOM 785 C CA . ASP A 1 96 ? 2.707 -15.216 18.113 1.00 49.62 96 ASP A CA 1
ATOM 786 C C . ASP A 1 96 ? 2.244 -14.627 19.458 1.00 49.62 96 ASP A C 1
ATOM 788 O O . ASP A 1 96 ? 3.066 -14.111 20.222 1.00 49.62 96 ASP A O 1
ATOM 792 N N . ASP A 1 97 ? 0.958 -14.711 19.820 1.00 55.72 97 ASP A N 1
ATOM 793 C CA . ASP A 1 97 ? 0.561 -14.319 21.177 1.00 55.72 97 ASP A CA 1
ATOM 794 C C . ASP A 1 97 ? 0.767 -15.480 22.157 1.00 55.72 97 ASP A C 1
ATOM 796 O O . ASP A 1 97 ? -0.140 -16.254 22.467 1.00 55.72 97 ASP A O 1
ATOM 800 N N . SER A 1 98 ? 2.001 -15.590 22.657 1.00 57.81 98 SER A N 1
ATOM 801 C CA . SER A 1 98 ? 2.405 -16.528 23.716 1.00 57.81 98 SER A CA 1
ATOM 802 C C . SER A 1 98 ? 1.490 -16.522 24.956 1.00 57.81 98 SER A C 1
ATOM 804 O O . SER A 1 98 ? 1.468 -17.511 25.693 1.00 57.81 98 SER A O 1
ATOM 806 N N . ARG A 1 99 ? 0.698 -15.459 25.188 1.00 59.97 99 ARG A N 1
ATOM 807 C CA . ARG A 1 99 ? -0.314 -15.430 26.259 1.00 59.97 99 ARG A CA 1
ATOM 808 C C . ARG A 1 99 ? -1.522 -16.305 25.946 1.00 59.97 99 ARG A C 1
ATOM 810 O O . ARG A 1 99 ? -2.019 -16.980 26.842 1.00 59.97 99 ARG A O 1
ATOM 817 N N . THR A 1 100 ? -1.942 -16.364 24.686 1.00 60.91 100 THR A N 1
ATOM 818 C CA . THR A 1 100 ? -3.099 -17.165 24.264 1.00 60.91 100 THR A CA 1
ATOM 819 C C . THR A 1 100 ? -2.839 -18.658 24.480 1.00 60.91 100 THR A C 1
ATOM 821 O O . THR A 1 100 ? -3.702 -19.370 24.989 1.00 60.91 100 THR A O 1
ATOM 824 N N . ASP A 1 101 ? -1.623 -19.136 24.196 1.00 61.66 101 ASP A N 1
ATOM 825 C CA . ASP A 1 101 ? -1.238 -20.535 24.436 1.00 61.66 101 ASP A CA 1
ATOM 826 C C . ASP A 1 101 ? -1.215 -20.883 25.941 1.00 61.66 101 ASP A C 1
ATOM 828 O O . ASP A 1 101 ? -1.631 -21.970 26.355 1.00 61.66 101 ASP A O 1
ATOM 832 N N . PHE A 1 102 ? -0.789 -19.931 26.782 1.00 64.56 102 PHE A N 1
ATOM 833 C CA . PHE A 1 102 ? -0.794 -20.075 28.239 1.00 64.56 102 PHE A CA 1
ATOM 834 C C . PHE A 1 102 ? -2.217 -20.155 28.809 1.00 64.56 102 PHE A C 1
ATOM 836 O O . PHE A 1 102 ? -2.516 -21.056 29.601 1.00 64.56 102 PHE A O 1
ATOM 843 N N . ASP A 1 103 ? -3.109 -19.262 28.377 1.00 72.19 103 ASP A N 1
ATOM 844 C CA . ASP A 1 103 ? -4.496 -19.235 28.842 1.00 72.19 103 ASP A CA 1
ATOM 845 C C . ASP A 1 103 ? -5.274 -20.478 28.380 1.00 72.19 103 ASP A C 1
ATOM 847 O O . ASP A 1 103 ? -5.980 -21.097 29.183 1.00 72.19 103 ASP A O 1
ATOM 851 N N . ILE A 1 104 ? -5.063 -20.939 27.140 1.00 72.69 104 ILE A N 1
ATOM 852 C CA . ILE A 1 104 ? -5.653 -22.189 26.629 1.00 72.69 104 ILE A CA 1
ATOM 853 C C . ILE A 1 104 ? -5.175 -23.399 27.444 1.00 72.69 104 ILE A C 1
ATOM 855 O O . ILE A 1 104 ? -5.984 -24.254 27.823 1.00 72.69 104 ILE A O 1
ATOM 859 N N . LYS A 1 105 ? -3.877 -23.480 27.771 1.00 71.62 105 LYS A N 1
ATOM 860 C CA . LYS A 1 105 ? -3.341 -24.560 28.619 1.00 71.62 105 LYS A CA 1
ATOM 861 C C . LYS A 1 105 ? -3.948 -24.544 30.017 1.00 71.62 105 LYS A C 1
ATOM 863 O O . LYS A 1 105 ? -4.311 -25.605 30.529 1.00 71.62 105 LYS A O 1
ATOM 868 N N . LYS A 1 106 ? -4.093 -23.366 30.627 1.00 77.94 106 LYS A N 1
ATOM 869 C CA . LYS A 1 106 ? -4.683 -23.220 31.962 1.00 77.94 106 LYS A CA 1
ATOM 870 C C . LYS A 1 106 ? -6.145 -23.672 31.982 1.00 77.94 106 LYS A C 1
ATOM 872 O O . LYS A 1 106 ? -6.519 -24.458 32.851 1.00 77.94 106 LYS A O 1
ATOM 877 N N . ILE A 1 107 ? -6.933 -23.262 30.987 1.00 80.94 107 ILE A N 1
ATOM 878 C CA . ILE A 1 107 ? -8.330 -23.694 30.825 1.00 80.94 107 ILE A CA 1
ATOM 879 C C . ILE A 1 107 ? -8.411 -25.216 30.624 1.00 80.94 107 ILE A C 1
ATOM 881 O O . ILE A 1 107 ? -9.211 -25.886 31.274 1.00 80.94 107 ILE A O 1
ATOM 885 N N . SER A 1 108 ? -7.547 -25.787 29.780 1.00 71.69 108 SER A N 1
ATOM 886 C CA . SER A 1 108 ? -7.506 -27.234 29.518 1.00 71.69 108 SER A CA 1
ATOM 887 C C . SER A 1 108 ? -7.217 -28.060 30.779 1.00 71.69 108 SER A C 1
ATOM 889 O O . SER A 1 108 ? -7.832 -29.106 30.998 1.00 71.69 108 SER A O 1
ATOM 891 N N . ILE A 1 109 ? -6.320 -27.584 31.649 1.00 79.06 109 ILE A N 1
ATOM 892 C CA . ILE A 1 109 ? -6.029 -28.225 32.941 1.00 79.06 109 ILE A CA 1
ATOM 893 C C . ILE A 1 109 ? -7.248 -28.169 33.868 1.00 79.06 109 ILE A C 1
ATOM 895 O O . ILE A 1 109 ? -7.564 -29.171 34.510 1.00 79.06 109 ILE A O 1
ATOM 899 N N . GLU A 1 110 ? -7.934 -27.029 33.928 1.00 79.88 110 GLU A N 1
ATOM 900 C CA . GLU A 1 110 ? -9.096 -26.842 34.800 1.00 79.88 110 GLU A CA 1
ATOM 901 C C . GLU A 1 110 ? -10.267 -27.746 34.386 1.00 79.88 110 GLU A C 1
ATOM 903 O O . GLU A 1 110 ? -10.830 -28.455 35.219 1.00 79.88 110 GLU A O 1
ATOM 908 N N . ILE A 1 111 ? -10.552 -27.835 33.082 1.00 75.31 111 ILE A N 1
ATOM 909 C CA .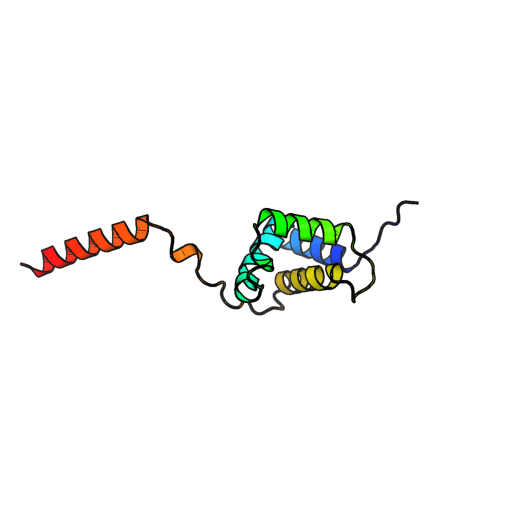 ILE A 1 111 ? -11.566 -28.749 32.534 1.00 75.31 111 ILE A CA 1
ATOM 910 C C . ILE A 1 111 ? -11.234 -30.205 32.888 1.00 75.31 111 ILE A C 1
ATOM 912 O O . ILE A 1 111 ? -12.095 -30.949 33.356 1.00 75.31 111 ILE A O 1
ATOM 916 N N . ARG A 1 112 ? -9.971 -30.628 32.731 1.00 71.06 112 ARG A N 1
ATOM 917 C CA . ARG A 1 112 ? -9.553 -31.999 33.080 1.00 71.06 112 ARG A CA 1
ATOM 918 C C . ARG A 1 112 ? -9.706 -32.314 34.567 1.00 71.06 112 ARG A C 1
ATOM 920 O O . ARG A 1 112 ? -9.920 -33.476 34.901 1.00 71.06 112 ARG A O 1
ATOM 927 N N . LYS A 1 113 ? -9.573 -31.323 35.453 1.00 75.19 113 LYS A N 1
ATOM 928 C CA . LYS A 1 113 ? -9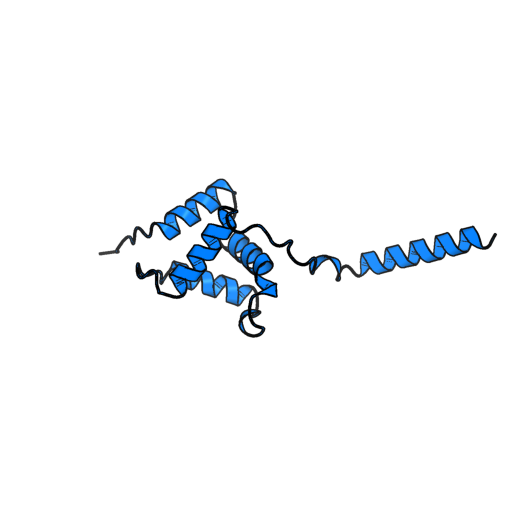.814 -31.502 36.893 1.00 75.19 113 LYS A CA 1
ATOM 929 C C . LYS A 1 113 ? -11.301 -31.644 37.205 1.00 75.19 113 LYS A C 1
ATOM 931 O O . LYS A 1 113 ? -11.640 -32.475 38.037 1.00 75.19 113 LYS A O 1
ATOM 936 N N . GLN A 1 114 ? -12.162 -30.893 36.518 1.00 69.38 114 GLN A N 1
ATOM 937 C CA . GLN A 1 114 ? -13.616 -30.980 36.693 1.00 69.38 114 GLN A CA 1
ATOM 938 C C . GLN A 1 114 ? -14.206 -32.298 36.170 1.00 69.38 114 GLN A C 1
ATOM 940 O O . GLN A 1 114 ? -15.181 -32.775 36.728 1.00 69.38 114 GLN A O 1
ATOM 945 N N . ILE A 1 115 ? -13.603 -32.907 35.141 1.00 70.50 115 ILE A N 1
ATOM 946 C CA . ILE A 1 115 ? -14.048 -34.199 34.576 1.00 70.50 115 ILE A CA 1
ATOM 947 C C . ILE A 1 115 ? -13.506 -35.410 35.368 1.00 70.50 115 ILE A C 1
ATOM 949 O O . ILE A 1 115 ? -13.990 -36.525 35.209 1.00 70.50 115 ILE A O 1
ATOM 953 N N . LYS A 1 116 ? -12.472 -35.227 36.205 1.00 56.53 116 LYS A N 1
ATOM 954 C CA . LYS A 1 116 ? -11.876 -36.303 37.025 1.00 56.53 116 LYS A CA 1
ATOM 955 C C . LYS A 1 116 ? -12.538 -36.490 38.404 1.00 56.53 116 LYS A C 1
ATOM 957 O O . LYS A 1 116 ? -11.977 -37.210 39.230 1.00 56.53 116 LYS A O 1
ATOM 962 N N . TYR A 1 117 ? -13.699 -35.881 38.627 1.00 50.31 117 TYR A N 1
ATOM 963 C CA . TYR A 1 117 ? -14.623 -36.151 39.734 1.00 50.31 117 TYR A CA 1
ATOM 964 C C . TYR A 1 117 ? -15.946 -36.676 39.176 1.00 50.31 117 TYR A C 1
ATOM 966 O O . TYR A 1 117 ? -16.619 -37.421 39.920 1.00 50.31 117 TYR A O 1
#

pLDDT: mean 71.59, std 13.95, range [32.53, 87.88]

Sequence (117 aa):
MNKVINNTLLQELDSLLAKQGKSFESAVREYRASVITEITADESMDEKRWIEKFKKYRTRLDENTKAKPYQELSKLRDYLQGQNLIKPAPLLHLVDDSRTDFDIKKISIEIRKQIKY

Secondary structure (DSSP, 8-state):
-------HHHHHHHHHHHHHT--HHHHHHHHHHHHTTTS-TTTT--HHHHHHHHHHHHHS--S-TTSHHHHHHHHHHHHHTT-S--PPPP-GGGS--HHHHHHHHHHHHHHHHHHT-